Protein AF-A0A7C5GLI9-F1 (afdb_monomer_lite)

Radius of gyration: 17.28 Å; chains: 1; bounding box: 36×54×33 Å

pLDDT: mean 76.1, std 10.91, range [50.25, 90.69]

Foldseek 3Di:
DDDDDPPDDPDQDPPHPVNLLVVLLVVCVVVPPPDPVVSVVSVVDQQLVVDDDPCNVVSSPPDDDDDD

Secondary structure (DSSP, 8-state):
--PPPP--PPP--TT-HHHHHHHHHHHHHHTT---HHHHHHHHHS-GGGG--GGGSTTTTS--PPPP-

Sequence (68 aa):
MSEPVPHRLPEPTPDSEAERKMQFLFARRKRGVTNKRVLAAMERIDRGLFLRGLFAERAYEDMPLPIA

Structure (mmCIF, N/CA/C/O backbone):
data_AF-A0A7C5GLI9-F1
#
_entry.id   AF-A0A7C5GLI9-F1
#
loop_
_atom_site.group_PDB
_atom_site.id
_atom_site.type_symbol
_atom_site.label_atom_id
_atom_site.label_alt_id
_atom_site.label_comp_id
_atom_site.label_asym_id
_atom_site.label_entity_id
_atom_site.label_seq_id
_atom_site.pdbx_PDB_ins_code
_atom_site.Cartn_x
_atom_site.Cartn_y
_atom_site.Cartn_z
_atom_site.occupancy
_atom_site.B_iso_or_equiv
_atom_site.auth_seq_id
_atom_site.auth_comp_id
_atom_site.auth_asym_id
_atom_site.auth_atom_id
_atom_site.pdbx_PDB_model_num
ATOM 1 N N . MET A 1 1 ? 22.637 -42.234 9.686 1.00 50.69 1 MET A N 1
ATOM 2 C CA . MET A 1 1 ? 21.241 -41.825 9.927 1.00 50.69 1 MET A CA 1
ATOM 3 C C . MET A 1 1 ? 21.219 -40.312 9.863 1.00 50.69 1 MET A C 1
ATOM 5 O O . MET A 1 1 ? 21.733 -39.683 10.774 1.00 50.69 1 MET A O 1
ATOM 9 N N . SER A 1 2 ? 20.789 -39.749 8.737 1.00 50.25 2 SER A N 1
ATOM 10 C CA . SER A 1 2 ? 20.720 -38.298 8.549 1.00 50.25 2 SER A CA 1
ATOM 11 C C . SER A 1 2 ? 19.347 -37.846 9.031 1.00 50.25 2 SER A C 1
ATOM 13 O O . SER A 1 2 ? 18.344 -38.247 8.444 1.00 50.25 2 SER A O 1
ATOM 15 N N . GLU A 1 3 ? 19.290 -37.098 10.132 1.00 55.38 3 GLU A N 1
ATOM 16 C CA . GLU A 1 3 ? 18.038 -36.495 10.598 1.00 55.38 3 GLU A CA 1
ATOM 17 C C . GLU A 1 3 ? 17.465 -35.560 9.518 1.00 55.38 3 GLU A C 1
ATOM 19 O O . GLU A 1 3 ? 18.229 -34.853 8.850 1.00 55.38 3 GLU A O 1
ATOM 24 N N . PRO A 1 4 ? 16.136 -35.536 9.311 1.00 57.16 4 PRO A N 1
ATOM 25 C CA . PRO A 1 4 ? 15.527 -34.600 8.386 1.00 57.16 4 PRO A CA 1
ATOM 26 C C . PRO A 1 4 ? 15.573 -33.204 9.010 1.00 57.16 4 PRO A C 1
ATOM 28 O O . PRO A 1 4 ? 14.967 -32.951 10.050 1.00 57.16 4 PRO A O 1
ATOM 31 N N . VAL A 1 5 ? 16.291 -32.288 8.360 1.00 65.00 5 VAL A N 1
ATOM 32 C CA . VAL A 1 5 ? 16.242 -30.857 8.679 1.00 65.00 5 VAL A CA 1
ATOM 33 C C . VAL A 1 5 ? 14.775 -30.419 8.583 1.00 65.00 5 VAL A C 1
ATOM 35 O O . VAL A 1 5 ? 14.182 -30.581 7.511 1.00 65.00 5 VAL A O 1
ATOM 38 N N . PRO A 1 6 ? 14.148 -29.897 9.654 1.00 58.69 6 PRO A N 1
ATOM 39 C CA . PRO A 1 6 ? 12.786 -29.403 9.556 1.00 58.69 6 PRO A CA 1
ATOM 40 C C . PRO A 1 6 ? 12.785 -28.265 8.538 1.00 58.69 6 PRO A C 1
ATOM 42 O O . PRO A 1 6 ? 13.538 -27.299 8.672 1.00 58.69 6 PRO A O 1
ATOM 45 N N . HIS A 1 7 ? 11.963 -28.400 7.498 1.00 62.12 7 HIS A N 1
ATOM 46 C CA . HIS A 1 7 ? 11.715 -27.347 6.523 1.00 62.12 7 HIS A CA 1
ATOM 47 C C . HIS A 1 7 ? 11.028 -26.180 7.247 1.00 62.12 7 HIS A C 1
ATOM 49 O O . HIS A 1 7 ? 9.803 -26.085 7.293 1.00 62.12 7 HIS A O 1
ATOM 55 N N . ARG A 1 8 ? 11.828 -25.324 7.894 1.00 66.88 8 ARG A N 1
ATOM 56 C CA . ARG A 1 8 ? 11.390 -24.027 8.398 1.00 66.88 8 ARG A CA 1
ATOM 57 C C . ARG A 1 8 ? 10.953 -23.235 7.169 1.00 66.88 8 ARG A C 1
ATOM 59 O O . ARG A 1 8 ? 11.775 -22.952 6.298 1.00 66.88 8 ARG A O 1
ATOM 66 N N . LEU A 1 9 ? 9.657 -22.931 7.098 1.00 65.69 9 LEU A N 1
ATOM 67 C CA . LEU A 1 9 ? 9.115 -21.943 6.167 1.00 65.69 9 LEU A CA 1
ATOM 68 C C . LEU A 1 9 ? 10.007 -20.693 6.237 1.00 65.69 9 LEU A C 1
ATOM 70 O O . LEU A 1 9 ? 10.388 -20.321 7.350 1.00 65.69 9 LEU A O 1
ATOM 74 N N . PRO A 1 10 ? 10.391 -20.081 5.104 1.00 58.81 10 PRO A N 1
ATOM 75 C CA . PRO A 1 10 ? 11.287 -18.932 5.123 1.00 58.81 10 PRO A CA 1
ATOM 76 C C . PRO A 1 10 ? 10.733 -17.863 6.072 1.00 58.81 10 PRO A C 1
ATOM 78 O O . PRO A 1 10 ? 9.574 -17.464 5.951 1.00 58.81 10 PRO A O 1
ATOM 81 N N . GLU A 1 11 ? 11.549 -17.454 7.048 1.00 57.44 11 GLU A N 1
ATOM 82 C CA . GLU A 1 11 ? 11.210 -16.378 7.983 1.00 57.44 11 GLU A CA 1
ATOM 83 C C . GLU A 1 11 ? 10.880 -15.117 7.165 1.00 57.44 11 GLU A C 1
ATOM 85 O O . GLU A 1 11 ? 11.635 -14.787 6.241 1.00 57.44 11 GLU A O 1
ATOM 90 N N . PRO A 1 12 ? 9.770 -14.413 7.450 1.00 52.66 12 PRO A N 1
ATOM 91 C CA . PRO A 1 12 ? 9.446 -13.183 6.745 1.00 52.66 12 PRO A CA 1
ATOM 92 C C . PRO A 1 12 ? 10.555 -12.159 7.005 1.00 52.66 12 PRO A C 1
ATOM 94 O O . PRO A 1 12 ? 10.786 -11.737 8.137 1.00 52.66 12 PRO A O 1
ATOM 97 N N . THR A 1 13 ? 11.275 -11.780 5.951 1.00 52.69 13 THR A N 1
ATOM 98 C CA . THR A 1 13 ? 12.285 -10.723 6.002 1.00 52.69 13 THR A CA 1
ATOM 99 C C . THR A 1 13 ? 11.615 -9.352 6.200 1.00 52.69 13 THR A C 1
ATOM 101 O O . THR A 1 13 ? 10.450 -9.183 5.829 1.00 52.69 13 THR A O 1
ATOM 104 N N . PRO A 1 14 ? 12.333 -8.348 6.742 1.00 54.03 14 PRO A N 1
ATOM 105 C CA . PRO A 1 14 ? 11.829 -6.981 6.985 1.00 54.03 14 PRO A CA 1
ATOM 106 C C . PRO A 1 14 ? 11.445 -6.178 5.718 1.00 54.03 14 PRO A C 1
ATOM 108 O O . PRO A 1 14 ? 11.140 -4.997 5.799 1.00 54.03 14 PRO A O 1
ATOM 111 N N . ASP A 1 15 ? 11.428 -6.816 4.544 1.00 57.53 15 ASP A N 1
ATOM 112 C CA . ASP A 1 15 ? 10.885 -6.287 3.284 1.00 57.53 15 ASP A CA 1
ATOM 113 C C . ASP A 1 15 ? 9.662 -7.100 2.823 1.00 57.53 15 ASP A C 1
ATOM 115 O O . ASP A 1 15 ? 9.380 -7.239 1.630 1.00 57.53 15 ASP A O 1
ATOM 119 N N . SER A 1 16 ? 8.933 -7.699 3.767 1.00 69.88 16 SER A N 1
ATOM 120 C CA . SER A 1 16 ? 7.728 -8.458 3.447 1.00 69.88 16 SER A CA 1
ATOM 121 C C . SER A 1 16 ? 6.715 -7.569 2.710 1.00 69.88 16 SER A C 1
ATOM 123 O O . SER A 1 16 ? 6.517 -6.396 3.036 1.00 69.88 16 SER A O 1
ATOM 125 N N . GLU A 1 17 ? 6.026 -8.118 1.708 1.00 68.88 17 GLU A N 1
ATOM 126 C CA . GLU A 1 17 ? 4.983 -7.394 0.963 1.00 68.88 17 GLU A CA 1
ATOM 127 C C . GLU A 1 17 ? 3.913 -6.801 1.894 1.00 68.88 17 GLU A C 1
ATOM 129 O O . GLU A 1 17 ? 3.369 -5.725 1.634 1.00 68.88 17 GLU A O 1
ATOM 134 N N . ALA A 1 18 ? 3.658 -7.471 3.022 1.00 76.00 18 ALA A N 1
ATOM 135 C CA . ALA A 1 18 ? 2.779 -6.999 4.081 1.00 76.00 18 ALA A CA 1
ATOM 136 C C . ALA A 1 18 ? 3.257 -5.670 4.690 1.00 76.00 18 ALA A C 1
ATOM 138 O O . ALA A 1 18 ? 2.451 -4.763 4.896 1.00 76.00 18 ALA A O 1
ATOM 139 N N . GLU A 1 19 ? 4.557 -5.516 4.931 1.00 79.44 19 GLU A N 1
ATOM 140 C CA . GLU A 1 19 ? 5.138 -4.303 5.504 1.00 79.44 19 GLU A CA 1
ATOM 141 C C . GLU A 1 19 ? 5.065 -3.121 4.531 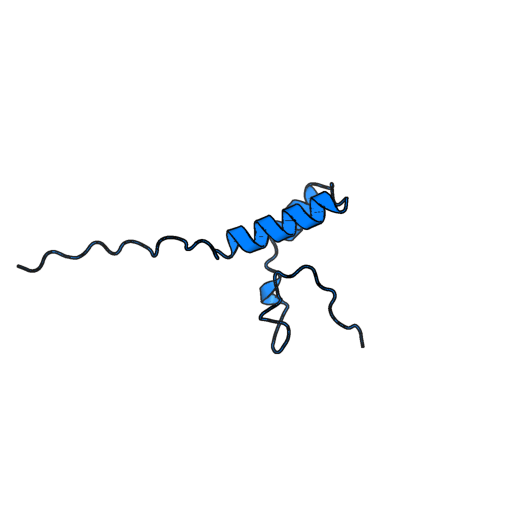1.00 79.44 19 GLU A C 1
ATOM 143 O O . GLU A 1 19 ? 4.550 -2.058 4.890 1.00 79.44 19 GLU A O 1
ATOM 148 N N . ARG A 1 20 ? 5.445 -3.326 3.262 1.00 78.31 20 ARG A N 1
ATOM 149 C CA . ARG A 1 20 ? 5.318 -2.306 2.197 1.00 78.31 20 ARG A CA 1
ATOM 150 C C . ARG A 1 20 ? 3.868 -1.846 2.033 1.00 78.31 20 ARG A C 1
ATOM 152 O O . ARG A 1 20 ? 3.583 -0.654 1.897 1.00 78.31 20 ARG A O 1
ATOM 159 N N . LYS A 1 21 ? 2.924 -2.782 2.121 1.00 76.00 21 LYS A N 1
ATOM 160 C CA . LYS A 1 21 ? 1.485 -2.512 2.054 1.00 76.00 21 LYS A CA 1
ATOM 161 C C . LYS A 1 21 ? 0.970 -1.731 3.263 1.00 76.00 21 LYS A C 1
ATOM 163 O O . LYS A 1 21 ? 0.171 -0.808 3.095 1.00 76.00 21 LYS A O 1
ATOM 168 N N . MET A 1 22 ? 1.447 -2.041 4.468 1.00 84.44 22 MET A N 1
ATOM 169 C CA . MET A 1 22 ? 1.094 -1.291 5.677 1.00 84.44 22 MET A CA 1
ATOM 170 C C . MET A 1 22 ? 1.667 0.129 5.659 1.00 84.44 22 MET A C 1
ATOM 172 O O . MET A 1 22 ? 0.945 1.072 5.995 1.00 84.44 22 MET A O 1
ATOM 176 N N . GLN A 1 23 ? 2.905 0.317 5.190 1.00 83.25 23 GLN A N 1
ATOM 177 C CA . GLN A 1 23 ? 3.494 1.646 4.989 1.00 83.25 23 GLN A CA 1
ATOM 178 C C . GLN A 1 23 ? 2.669 2.483 3.999 1.00 83.25 23 GLN A C 1
ATOM 180 O O . GLN A 1 23 ? 2.347 3.643 4.276 1.00 83.25 23 GLN A O 1
ATOM 185 N N . PHE A 1 24 ? 2.235 1.879 2.889 1.00 77.81 24 PHE A N 1
ATOM 186 C CA . PHE A 1 24 ? 1.346 2.519 1.921 1.00 77.81 24 PHE A CA 1
ATOM 187 C C . PHE A 1 24 ? 0.003 2.929 2.553 1.00 77.81 24 PHE A C 1
ATOM 189 O O . PHE A 1 24 ? -0.389 4.097 2.478 1.00 77.81 24 PHE A O 1
ATOM 196 N N . LEU A 1 25 ? -0.691 2.014 3.239 1.00 80.56 25 LEU A N 1
ATOM 197 C CA . LEU A 1 25 ? -1.975 2.305 3.892 1.00 80.56 25 LEU A CA 1
ATOM 198 C C . LEU A 1 25 ? -1.848 3.389 4.973 1.00 80.56 25 LEU A C 1
ATOM 200 O O . LEU A 1 25 ? -2.717 4.260 5.086 1.00 80.56 25 LEU A O 1
ATOM 204 N N . PHE A 1 26 ? -0.758 3.382 5.741 1.00 83.06 26 PHE A N 1
ATOM 205 C CA . PHE A 1 26 ? -0.477 4.400 6.750 1.00 83.06 26 PHE A CA 1
ATOM 206 C C . PHE A 1 26 ? -0.265 5.783 6.122 1.00 83.06 26 PHE A C 1
ATOM 208 O O . PHE A 1 26 ? -0.862 6.768 6.566 1.00 83.06 26 PHE A O 1
ATOM 215 N N . ALA A 1 27 ? 0.501 5.858 5.030 1.00 82.81 27 ALA A N 1
ATOM 216 C CA . ALA A 1 27 ? 0.698 7.095 4.281 1.00 82.81 27 ALA A CA 1
ATOM 217 C C . ALA A 1 27 ? -0.625 7.661 3.730 1.00 82.81 27 ALA A C 1
ATOM 219 O O . ALA A 1 27 ? -0.837 8.875 3.764 1.00 82.81 27 ALA A O 1
ATOM 220 N N . ARG A 1 28 ? -1.557 6.806 3.277 1.00 82.31 28 ARG A N 1
ATOM 221 C CA . ARG A 1 28 ? -2.903 7.223 2.826 1.00 82.31 28 ARG A CA 1
ATOM 222 C C . ARG A 1 28 ? -3.760 7.779 3.961 1.00 82.31 28 ARG A C 1
ATOM 224 O O . ARG A 1 28 ? -4.387 8.824 3.786 1.00 82.31 28 ARG A O 1
ATOM 231 N N . ARG A 1 29 ? -3.747 7.137 5.135 1.00 80.31 29 ARG A N 1
ATOM 232 C CA . ARG A 1 29 ? -4.442 7.649 6.331 1.00 80.31 29 ARG A CA 1
ATOM 233 C C . ARG A 1 29 ? -3.909 9.018 6.744 1.00 80.31 29 ARG A C 1
ATOM 235 O O . ARG A 1 29 ? -4.700 9.927 6.978 1.00 80.31 29 ARG A O 1
ATOM 242 N N . LYS A 1 30 ? -2.582 9.195 6.748 1.00 82.00 30 LYS A N 1
ATOM 243 C CA . LYS A 1 30 ? -1.927 10.476 7.064 1.00 82.00 30 LYS A CA 1
ATOM 244 C C . LYS A 1 30 ? -2.328 11.607 6.106 1.00 82.00 30 LYS A C 1
ATOM 246 O O . LYS A 1 30 ? -2.359 12.761 6.516 1.00 82.00 30 LYS A O 1
ATOM 251 N N . ARG A 1 31 ? -2.667 11.287 4.851 1.00 82.44 31 ARG A N 1
ATOM 252 C CA . ARG A 1 31 ? -3.141 12.250 3.838 1.00 82.44 31 ARG A CA 1
ATOM 253 C C . ARG A 1 31 ? -4.667 12.447 3.814 1.00 82.44 31 ARG A C 1
ATOM 255 O O . ARG A 1 31 ? -5.169 13.102 2.909 1.00 82.44 31 ARG A O 1
ATOM 262 N N . GLY A 1 32 ? -5.402 11.910 4.792 1.00 86.06 32 GLY A N 1
ATOM 263 C CA . GLY A 1 32 ? -6.833 12.185 4.978 1.00 86.06 32 GLY A CA 1
ATOM 264 C C . GLY A 1 32 ? -7.792 11.105 4.471 1.00 86.06 32 GLY A C 1
ATOM 265 O O . GLY A 1 32 ? -9.006 11.286 4.556 1.00 86.06 32 GLY A O 1
ATOM 266 N N . VAL A 1 33 ? -7.300 9.955 3.991 1.00 83.56 33 VAL A N 1
ATOM 267 C CA . VAL A 1 33 ? -8.175 8.819 3.654 1.00 83.56 33 VAL A CA 1
ATOM 268 C C . VAL A 1 33 ? -8.604 8.114 4.942 1.00 83.56 33 VAL A C 1
ATOM 270 O O . VAL A 1 33 ? -7.875 7.292 5.495 1.00 83.56 33 VAL A O 1
ATOM 273 N N . THR A 1 34 ? -9.799 8.435 5.430 1.00 85.31 34 THR A N 1
ATOM 274 C CA . THR A 1 34 ? -10.329 7.927 6.711 1.00 85.31 34 THR A CA 1
ATOM 275 C C . THR A 1 34 ? -11.412 6.863 6.549 1.00 85.31 34 THR A C 1
ATOM 277 O O . THR A 1 34 ? -11.732 6.146 7.501 1.00 85.31 34 THR A O 1
ATOM 280 N N . ASN A 1 35 ? -11.981 6.716 5.349 1.00 89.69 35 ASN A N 1
ATOM 281 C CA . ASN A 1 35 ? -13.064 5.770 5.113 1.00 89.69 35 ASN A CA 1
ATOM 282 C C . ASN A 1 35 ? -12.561 4.320 5.225 1.00 89.69 35 ASN A C 1
ATOM 284 O O . ASN A 1 35 ? -11.801 3.833 4.386 1.00 89.69 35 ASN A O 1
ATOM 288 N N . LYS A 1 36 ? -13.052 3.607 6.244 1.00 87.25 36 LYS A N 1
ATOM 289 C CA . LYS A 1 36 ? -12.695 2.209 6.526 1.00 87.25 36 LYS A CA 1
ATOM 290 C C . LYS A 1 36 ? -12.967 1.269 5.347 1.00 87.25 36 LYS A C 1
ATOM 292 O O . LYS A 1 36 ? -12.171 0.368 5.112 1.00 87.25 36 LYS A O 1
ATOM 297 N N . ARG A 1 37 ? -14.049 1.485 4.584 1.00 90.69 37 ARG A N 1
ATOM 298 C CA . ARG A 1 37 ? -14.376 0.656 3.407 1.00 90.69 37 ARG A CA 1
ATOM 299 C C . ARG A 1 37 ? -13.344 0.823 2.298 1.00 90.69 37 ARG A C 1
ATOM 301 O O . ARG A 1 37 ? -12.974 -0.161 1.671 1.00 90.69 37 ARG A O 1
ATOM 308 N N . VAL A 1 38 ? -12.868 2.049 2.085 1.00 86.88 38 VAL A N 1
ATOM 309 C CA . VAL A 1 38 ? -11.838 2.347 1.079 1.00 86.88 38 VAL A CA 1
ATOM 310 C C . VAL A 1 38 ? -10.509 1.722 1.490 1.00 86.88 38 VAL A C 1
ATOM 312 O O . VAL A 1 38 ? -9.902 1.008 0.702 1.00 86.88 38 VAL A O 1
ATOM 315 N N . LEU A 1 39 ? -10.101 1.906 2.747 1.00 84.69 39 LEU A N 1
ATOM 316 C CA . LEU A 1 39 ? -8.859 1.330 3.272 1.00 84.69 39 LEU A CA 1
ATOM 317 C C . LEU A 1 39 ? -8.855 -0.203 3.190 1.00 84.69 39 LEU A C 1
ATOM 319 O O . LEU A 1 39 ? -7.874 -0.783 2.740 1.00 84.69 39 LEU A O 1
ATOM 323 N N . ALA A 1 40 ? -9.970 -0.850 3.543 1.00 86.94 40 ALA A N 1
ATOM 324 C CA . ALA A 1 40 ? -10.110 -2.301 3.436 1.00 86.94 40 ALA A CA 1
ATOM 325 C C . ALA A 1 40 ? -10.096 -2.795 1.978 1.00 86.94 40 ALA A C 1
ATOM 327 O O . ALA A 1 40 ? -9.612 -3.889 1.702 1.00 86.94 40 ALA A O 1
ATOM 328 N N . ALA A 1 41 ? -10.619 -2.014 1.029 1.00 88.44 41 ALA A N 1
ATOM 329 C CA . ALA A 1 41 ? -10.533 -2.350 -0.391 1.00 88.44 41 ALA A CA 1
ATOM 330 C C . ALA A 1 41 ? -9.089 -2.245 -0.908 1.00 88.44 41 ALA A C 1
ATOM 332 O O . ALA A 1 41 ? -8.624 -3.153 -1.590 1.00 88.44 41 ALA A O 1
ATOM 333 N N . MET A 1 42 ? -8.363 -1.189 -0.527 1.00 84.19 42 MET A N 1
ATOM 334 C CA . MET A 1 42 ? -6.943 -1.018 -0.868 1.00 84.19 42 MET A CA 1
ATOM 335 C C . MET A 1 42 ? -6.059 -2.099 -0.233 1.00 84.19 42 MET A C 1
ATOM 337 O O . MET A 1 42 ? -5.046 -2.483 -0.804 1.00 84.19 42 MET A O 1
ATOM 341 N N . GLU A 1 43 ? -6.443 -2.612 0.937 1.00 84.12 43 GLU A N 1
ATOM 342 C CA . GLU A 1 43 ? -5.782 -3.756 1.561 1.00 84.12 43 GLU A CA 1
ATOM 343 C C . GLU A 1 43 ? -6.123 -5.079 0.863 1.00 84.12 43 GLU A C 1
ATOM 345 O O . GLU A 1 43 ? -5.296 -5.977 0.800 1.00 84.12 43 GLU A O 1
ATOM 350 N N . ARG A 1 44 ? -7.322 -5.253 0.315 1.00 87.00 44 ARG A N 1
ATOM 351 C CA . ARG A 1 44 ? -7.680 -6.515 -0.351 1.00 87.00 44 ARG A CA 1
ATOM 352 C C . ARG A 1 44 ? -7.137 -6.628 -1.768 1.00 87.00 44 ARG A C 1
ATOM 354 O O . ARG A 1 44 ? -6.835 -7.731 -2.206 1.00 87.00 44 ARG A O 1
ATOM 361 N N . ILE A 1 45 ? -7.031 -5.511 -2.477 1.00 84.94 45 ILE A N 1
ATOM 362 C CA . ILE A 1 45 ? -6.613 -5.495 -3.877 1.00 84.94 45 ILE A CA 1
ATOM 363 C C . ILE A 1 45 ? -5.093 -5.367 -3.946 1.00 84.94 45 ILE A C 1
ATOM 365 O O . ILE A 1 45 ? -4.524 -4.371 -3.505 1.00 84.94 45 ILE A O 1
ATOM 369 N N . ASP A 1 46 ? -4.436 -6.369 -4.525 1.00 82.19 46 ASP A N 1
ATOM 370 C CA . ASP A 1 46 ? -3.012 -6.281 -4.825 1.00 82.19 46 ASP A CA 1
ATOM 371 C C . ASP A 1 46 ? -2.777 -5.394 -6.055 1.00 82.19 46 ASP A C 1
ATOM 373 O O . ASP A 1 46 ? -3.138 -5.737 -7.183 1.00 82.19 46 ASP A O 1
ATOM 377 N N . ARG A 1 47 ? -2.164 -4.229 -5.823 1.00 83.06 47 ARG A N 1
ATOM 378 C CA . ARG A 1 47 ? -1.811 -3.267 -6.872 1.00 83.06 47 ARG A CA 1
ATOM 379 C C . ARG A 1 47 ? -0.751 -3.818 -7.835 1.00 83.06 47 ARG A C 1
ATOM 381 O O . ARG A 1 47 ? -0.751 -3.411 -8.997 1.00 83.06 47 ARG A O 1
ATOM 388 N N . GLY A 1 48 ? 0.096 -4.753 -7.392 1.00 81.62 48 GLY A N 1
ATOM 389 C CA . GLY A 1 48 ? 1.127 -5.394 -8.216 1.00 81.62 48 GLY A CA 1
ATOM 390 C C . GLY A 1 48 ? 0.562 -6.103 -9.445 1.00 81.62 48 GLY A C 1
ATOM 391 O O . GLY A 1 48 ? 1.159 -6.052 -10.516 1.00 81.62 48 GLY A O 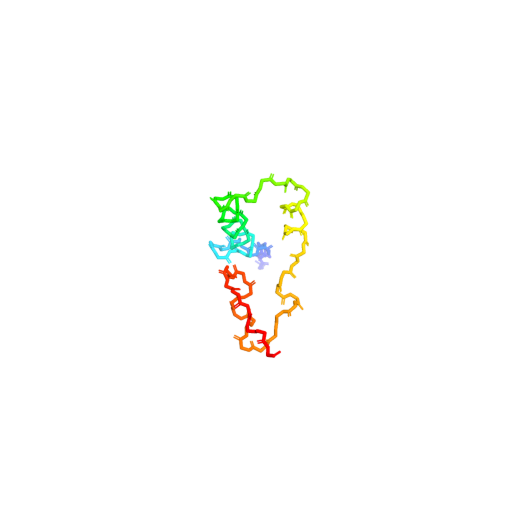1
ATOM 392 N N . LEU A 1 49 ? -0.653 -6.647 -9.344 1.00 85.19 49 LEU A N 1
ATOM 393 C CA . LEU A 1 49 ? -1.320 -7.352 -10.445 1.00 85.19 49 LEU A CA 1
ATOM 394 C C . LEU A 1 49 ? -1.655 -6.452 -11.647 1.00 85.19 49 LEU A C 1
ATOM 396 O O . LEU A 1 49 ? -1.834 -6.943 -12.764 1.00 85.19 49 LEU A O 1
ATOM 400 N N . PHE A 1 50 ? -1.746 -5.139 -11.430 1.00 84.50 50 PHE A N 1
ATOM 401 C CA . PHE A 1 50 ? -2.148 -4.162 -12.445 1.00 84.50 50 PHE A CA 1
ATOM 402 C C . PHE A 1 50 ? -0.963 -3.411 -13.060 1.00 84.50 50 PHE A C 1
ATOM 404 O O . PHE A 1 50 ? -1.147 -2.667 -14.023 1.00 84.50 50 PHE A O 1
ATOM 411 N N . LEU A 1 51 ? 0.248 -3.600 -12.530 1.00 83.31 51 LEU A N 1
ATOM 412 C CA . LEU A 1 51 ? 1.454 -2.916 -12.984 1.00 83.31 51 LEU A CA 1
ATOM 413 C C . LEU A 1 51 ? 2.404 -3.900 -13.655 1.00 83.31 51 LEU A C 1
ATOM 415 O O . LEU A 1 51 ? 2.718 -4.959 -13.128 1.00 83.31 51 LEU A O 1
ATOM 419 N N . ARG A 1 52 ? 2.847 -3.546 -14.862 1.00 81.00 52 ARG A N 1
ATOM 420 C CA . ARG A 1 52 ? 3.728 -4.370 -15.696 1.00 81.00 52 ARG A CA 1
ATOM 421 C C . ARG A 1 52 ? 4.886 -3.525 -16.218 1.00 81.00 52 ARG A C 1
ATOM 423 O O . ARG A 1 52 ? 4.780 -2.300 -16.297 1.00 81.00 52 ARG A O 1
ATOM 430 N N . GLY A 1 53 ? 5.975 -4.184 -16.612 1.00 81.94 53 GLY A N 1
ATOM 431 C CA . GLY A 1 53 ? 7.142 -3.520 -17.199 1.00 81.94 53 GLY A CA 1
ATOM 432 C C . GLY A 1 53 ? 7.773 -2.504 -16.243 1.00 81.94 53 GLY A C 1
ATOM 433 O O . GLY A 1 53 ? 7.934 -2.789 -15.061 1.00 81.94 53 GLY A O 1
ATOM 434 N N . LEU A 1 54 ? 8.082 -1.307 -16.751 1.00 80.44 54 LEU A N 1
ATOM 435 C CA . LEU A 1 54 ? 8.816 -0.247 -16.040 1.00 80.44 54 LEU A CA 1
ATOM 436 C C . LEU A 1 54 ? 8.208 0.158 -14.682 1.00 80.44 54 LEU A C 1
ATOM 438 O O . LEU A 1 54 ? 8.913 0.658 -13.811 1.00 80.44 54 LEU A O 1
ATOM 442 N N . PHE A 1 55 ? 6.905 -0.051 -14.486 1.00 78.50 55 PHE A N 1
ATOM 443 C CA . PHE A 1 55 ? 6.204 0.351 -13.265 1.00 78.50 55 PHE A CA 1
ATOM 444 C C . PHE A 1 55 ? 6.027 -0.782 -12.244 1.00 78.50 55 PHE A C 1
ATOM 446 O O . PHE A 1 55 ? 5.529 -0.523 -11.150 1.00 78.50 55 PHE A O 1
ATOM 453 N N . ALA A 1 56 ? 6.420 -2.018 -12.573 1.00 82.31 56 ALA A N 1
ATOM 454 C CA . ALA A 1 56 ? 6.242 -3.174 -11.692 1.00 82.31 56 ALA A CA 1
ATOM 455 C C . ALA A 1 56 ? 7.043 -3.036 -10.385 1.00 82.31 56 ALA A C 1
ATOM 457 O O . ALA A 1 56 ? 6.524 -3.304 -9.304 1.00 82.31 56 ALA A O 1
ATOM 458 N N . GLU A 1 57 ? 8.275 -2.529 -10.464 1.00 79.12 57 GLU A N 1
ATOM 459 C CA . GLU A 1 57 ? 9.144 -2.330 -9.293 1.00 79.12 57 GLU A CA 1
ATOM 460 C C . GLU A 1 57 ? 8.566 -1.311 -8.298 1.00 79.12 57 GLU A C 1
ATOM 462 O O . GLU A 1 57 ? 8.727 -1.447 -7.085 1.00 79.12 57 GLU A O 1
ATOM 467 N N . ARG A 1 58 ? 7.800 -0.339 -8.809 1.00 78.25 58 ARG A N 1
ATOM 468 C CA . ARG A 1 58 ? 7.196 0.757 -8.038 1.00 78.25 58 ARG A CA 1
ATOM 469 C C . ARG A 1 58 ? 5.748 0.488 -7.642 1.00 78.25 58 ARG A C 1
ATOM 471 O O . ARG A 1 58 ? 5.016 1.409 -7.280 1.00 78.25 58 ARG A O 1
ATOM 478 N N . ALA A 1 59 ? 5.294 -0.764 -7.706 1.00 78.69 59 ALA A N 1
ATOM 479 C CA . ALA A 1 59 ? 3.874 -1.069 -7.573 1.00 78.69 59 ALA A CA 1
ATOM 480 C C . ALA A 1 59 ? 3.251 -0.712 -6.220 1.00 78.69 59 ALA A C 1
ATOM 482 O O . ALA A 1 59 ? 2.055 -0.426 -6.140 1.00 78.69 59 ALA A O 1
ATOM 483 N N . TYR A 1 60 ? 4.067 -0.666 -5.173 1.00 77.12 60 TYR A N 1
ATOM 484 C CA . TYR A 1 60 ? 3.640 -0.329 -3.814 1.00 77.12 60 TYR A CA 1
ATOM 485 C C . TYR A 1 60 ? 4.046 1.086 -3.404 1.00 77.12 60 TYR A C 1
ATOM 487 O O . TYR A 1 60 ? 3.823 1.500 -2.268 1.00 77.12 60 TYR A O 1
ATOM 495 N N . GLU A 1 61 ? 4.604 1.849 -4.343 1.00 80.19 61 GLU A N 1
ATOM 496 C CA . GLU A 1 61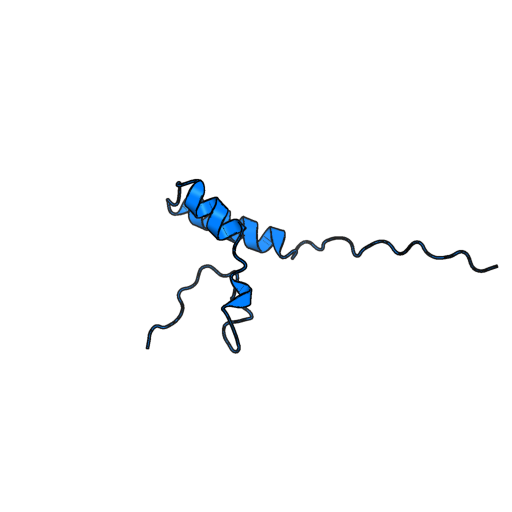 ? 4.931 3.243 -4.132 1.00 80.19 61 GLU A CA 1
ATOM 497 C C . GLU A 1 61 ? 3.704 4.122 -4.347 1.00 80.19 61 GLU A C 1
ATOM 499 O O . GLU A 1 61 ? 2.829 3.919 -5.199 1.00 80.19 61 GLU A O 1
ATOM 504 N N . ASP A 1 62 ? 3.654 5.162 -3.539 1.00 75.44 62 ASP A N 1
ATOM 505 C CA . ASP A 1 62 ? 2.624 6.175 -3.585 1.00 75.44 62 ASP A CA 1
ATOM 506 C C . ASP A 1 62 ? 2.941 7.237 -4.652 1.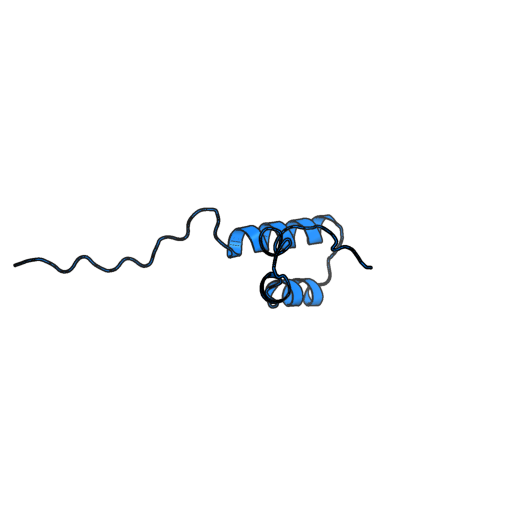00 75.44 62 ASP A C 1
ATOM 508 O O . ASP A 1 62 ? 3.131 8.419 -4.360 1.00 75.44 62 ASP A O 1
ATOM 512 N N . MET A 1 63 ? 3.038 6.779 -5.903 1.00 79.12 63 MET A N 1
ATOM 513 C CA . MET 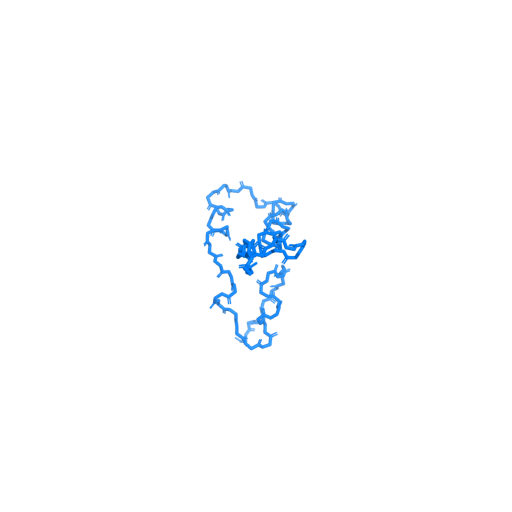A 1 63 ? 3.303 7.603 -7.079 1.00 79.12 63 MET A CA 1
ATOM 514 C C . MET A 1 63 ? 2.170 7.489 -8.108 1.00 79.12 63 MET A C 1
ATOM 516 O O . MET A 1 63 ? 1.604 6.398 -8.283 1.00 79.12 63 MET A O 1
ATOM 520 N N . PRO A 1 64 ? 1.829 8.599 -8.790 1.00 78.94 64 PRO A N 1
ATOM 521 C CA . PRO A 1 64 ? 0.905 8.574 -9.913 1.00 78.94 64 PRO A CA 1
ATOM 522 C C . PRO A 1 64 ? 1.533 7.862 -11.118 1.00 78.94 64 PRO A C 1
ATOM 524 O O . PRO A 1 64 ? 2.745 7.910 -11.324 1.00 78.94 64 PRO A O 1
ATOM 527 N N . LEU A 1 65 ? 0.688 7.227 -11.929 1.00 79.44 65 LEU A N 1
ATOM 528 C CA . LEU A 1 65 ? 1.075 6.738 -13.251 1.00 79.44 65 LEU A CA 1
ATOM 529 C C . LEU A 1 65 ? 0.804 7.835 -14.290 1.00 79.44 65 LEU A C 1
ATOM 531 O O . LEU A 1 65 ? -0.181 8.563 -14.135 1.00 79.44 65 LEU A O 1
ATOM 535 N N . PRO A 1 66 ? 1.628 7.953 -15.344 1.00 80.00 66 PRO A N 1
ATOM 536 C CA . PRO A 1 66 ? 1.337 8.852 -16.454 1.00 80.00 66 PRO A CA 1
ATOM 537 C C . PRO A 1 66 ? 0.001 8.486 -17.114 1.00 80.00 66 PRO A C 1
ATOM 539 O O . PRO A 1 66 ? -0.250 7.313 -17.391 1.00 80.00 66 PRO A O 1
ATOM 542 N N . ILE A 1 67 ? -0.831 9.492 -17.382 1.00 69.94 67 ILE A N 1
ATOM 543 C CA . ILE A 1 67 ? -1.993 9.377 -18.268 1.00 69.94 67 ILE A CA 1
ATOM 544 C C . ILE A 1 67 ? -1.577 9.990 -19.609 1.00 69.94 67 ILE A C 1
ATOM 546 O O . ILE A 1 67 ? -1.150 11.144 -19.639 1.00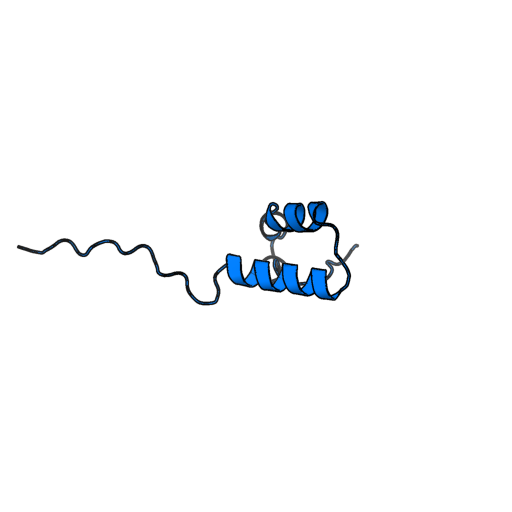 69.94 67 ILE A O 1
ATOM 550 N N . ALA A 1 68 ? -1.570 9.181 -20.668 1.00 71.94 68 ALA A N 1
ATOM 551 C CA . ALA A 1 68 ? -1.292 9.634 -22.032 1.00 71.94 68 ALA A CA 1
ATOM 552 C C . ALA A 1 68 ? -2.581 10.111 -22.705 1.00 71.94 68 ALA A C 1
ATOM 554 O O . ALA A 1 68 ? -3.644 9.525 -22.391 1.00 71.94 68 ALA A O 1
#